Protein AF-A0A7V7AS05-F1 (afdb_monomer_lite)

Foldseek 3Di:
DDPPPPVVPPPPDDDPPPPPPPPVPVPPPCPVVLVVLLVVLVVVCVVPPDPPPCLVVVLVSLLVSLLVSCVVVPPPDDPVNSVVSSLVSSCVVSVDPPCPVVVVPPD

Sequence (107 aa):
MSLMRRLEREQAVSAPTPDIKLVREQVDPYQDLKTRVHRKLIAELEKNPLPSTDDEEFEERVRSLTEEFLNRDTEYLPRTEKQKIIEDMVNEVVGFGPITPLINDDT

Secondary structure (DSSP, 8-state):
--TTSSTTSS-SS---------------TTHHHHHHHHHHHHHHHHHSPPPTT-HHHHHHHHHHHHHHHHHHH-SS--HHHHHHHHHHHHHHHH---TTHHHHS---

Radius of gyration: 24.73 Å; chains: 1; bounding box: 44×81×33 Å

pLDDT: mean 71.42, std 14.62, range [46.22, 89.88]

Structure (mmCIF, N/CA/C/O backbone):
data_AF-A0A7V7AS05-F1
#
_entry.id   AF-A0A7V7AS05-F1
#
loop_
_atom_site.group_PDB
_atom_site.id
_atom_site.type_symbol
_atom_site.label_atom_id
_atom_site.label_alt_id
_atom_site.label_comp_id
_atom_site.label_asym_id
_atom_site.label_entity_id
_atom_site.label_seq_id
_atom_site.pdbx_PDB_ins_code
_atom_site.Cartn_x
_atom_site.Cartn_y
_atom_site.Cartn_z
_atom_site.occupancy
_atom_site.B_iso_or_equiv
_atom_site.auth_seq_id
_atom_site.auth_comp_id
_atom_site.auth_asym_id
_atom_site.auth_atom_id
_atom_site.pdbx_PDB_model_num
ATOM 1 N N . MET A 1 1 ? 2.548 -74.067 -0.461 1.00 50.53 1 MET A N 1
ATOM 2 C CA . MET A 1 1 ? 1.727 -73.076 -1.189 1.00 50.53 1 MET A CA 1
ATOM 3 C C . MET A 1 1 ? 0.584 -72.657 -0.275 1.00 50.53 1 MET A C 1
ATOM 5 O O . MET A 1 1 ? -0.385 -73.374 -0.138 1.00 50.53 1 MET A O 1
ATOM 9 N N . SER A 1 2 ? 0.731 -71.614 0.525 1.00 47.91 2 SER A N 1
ATOM 10 C CA . SER A 1 2 ? 0.248 -70.322 0.061 1.00 47.91 2 SER A CA 1
ATOM 11 C C . SER A 1 2 ? 1.024 -69.212 0.761 1.00 47.91 2 SER A C 1
ATOM 13 O O . SER A 1 2 ? 0.725 -68.812 1.883 1.00 47.91 2 SER A O 1
ATOM 15 N N . LEU A 1 3 ? 2.038 -68.722 0.049 1.00 59.06 3 LEU A N 1
ATOM 16 C CA . LEU A 1 3 ? 2.722 -67.454 0.301 1.00 59.06 3 LEU A CA 1
ATOM 17 C C . LEU A 1 3 ? 1.815 -66.241 -0.023 1.00 59.06 3 LEU A C 1
ATOM 19 O O . LEU A 1 3 ? 2.290 -65.115 -0.026 1.00 59.06 3 LEU A O 1
ATOM 23 N N . MET A 1 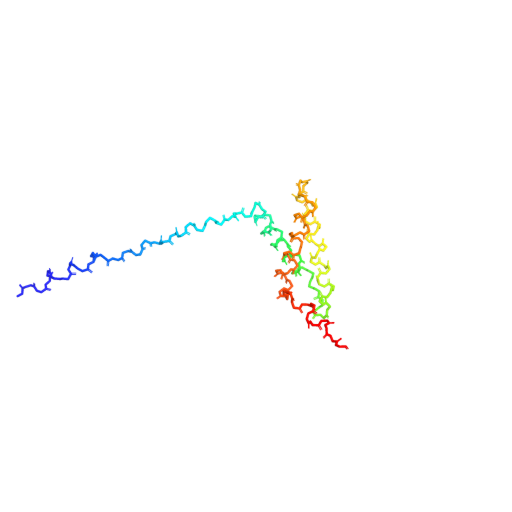4 ? 0.510 -66.447 -0.253 1.00 56.84 4 MET A N 1
ATOM 24 C CA . MET A 1 4 ? -0.474 -65.399 -0.561 1.00 56.84 4 MET A CA 1
ATOM 25 C C . MET A 1 4 ? -1.310 -64.933 0.644 1.00 56.84 4 MET A C 1
ATOM 27 O O . MET A 1 4 ? -2.327 -64.283 0.460 1.00 56.84 4 MET A O 1
ATOM 31 N N . ARG A 1 5 ? -0.928 -65.245 1.891 1.00 59.62 5 ARG A N 1
ATOM 32 C CA . ARG A 1 5 ? -1.633 -64.705 3.079 1.00 59.62 5 ARG A CA 1
ATOM 33 C C . ARG A 1 5 ? -0.767 -63.926 4.065 1.00 59.62 5 ARG A C 1
ATOM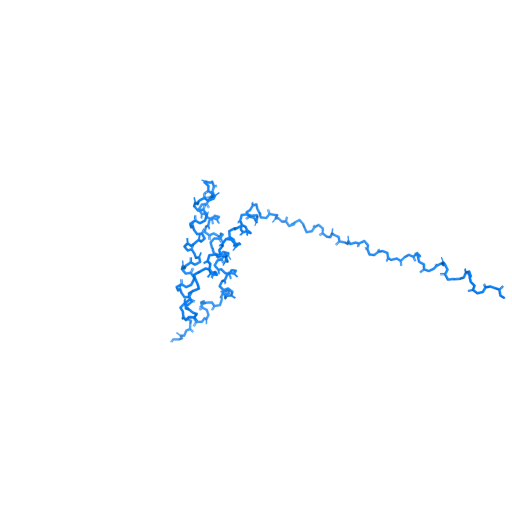 35 O O . ARG A 1 5 ? -1.228 -63.584 5.148 1.00 59.62 5 ARG A O 1
ATOM 42 N N . ARG A 1 6 ? 0.473 -63.600 3.688 1.00 57.34 6 ARG A N 1
ATOM 43 C CA . ARG A 1 6 ? 1.336 -62.691 4.466 1.00 57.34 6 ARG A CA 1
ATOM 44 C C . ARG A 1 6 ? 1.435 -61.275 3.900 1.00 57.34 6 ARG A C 1
ATOM 46 O O . ARG A 1 6 ? 1.975 -60.420 4.582 1.00 57.34 6 ARG A O 1
ATOM 53 N N . LEU A 1 7 ? 0.874 -61.024 2.717 1.00 55.66 7 LEU A N 1
ATOM 54 C CA . LEU A 1 7 ? 0.914 -59.720 2.045 1.00 55.66 7 LEU A CA 1
ATOM 55 C C . LEU A 1 7 ? -0.305 -58.824 2.326 1.00 55.66 7 LEU A C 1
ATOM 57 O O . LEU A 1 7 ? -0.343 -57.696 1.861 1.00 55.66 7 LEU A O 1
ATOM 61 N N . GLU A 1 8 ? -1.269 -59.281 3.129 1.00 52.62 8 GLU A N 1
ATOM 62 C CA . GLU A 1 8 ? -2.441 -58.474 3.514 1.00 52.62 8 GLU A CA 1
ATOM 63 C C . GLU A 1 8 ? -2.365 -57.931 4.952 1.00 52.62 8 GLU A C 1
ATOM 65 O O . GLU A 1 8 ? -3.336 -57.371 5.452 1.00 52.62 8 GLU A O 1
ATOM 70 N N . ARG A 1 9 ? -1.225 -58.079 5.650 1.00 53.53 9 ARG A N 1
ATOM 71 C CA . ARG A 1 9 ? -1.085 -57.635 7.053 1.00 53.53 9 ARG A CA 1
ATOM 72 C C . ARG A 1 9 ? -0.105 -56.481 7.292 1.00 53.53 9 ARG A C 1
ATOM 74 O O . ARG A 1 9 ? 0.134 -56.144 8.444 1.00 53.53 9 ARG A O 1
ATOM 81 N N . GLU A 1 10 ? 0.385 -55.835 6.235 1.00 52.38 10 GLU A N 1
ATOM 82 C CA . GLU A 1 10 ? 1.262 -54.648 6.310 1.00 52.38 10 GLU A CA 1
ATOM 83 C C . GLU A 1 10 ? 0.657 -53.403 5.630 1.00 52.38 10 GLU A C 1
ATOM 85 O O . GLU A 1 10 ? 1.365 -52.576 5.070 1.00 52.38 10 GLU A O 1
ATOM 90 N N . GLN A 1 11 ? -0.666 -53.234 5.688 1.00 48.91 11 GLN A N 1
ATOM 91 C CA . GLN A 1 11 ? -1.307 -51.936 5.403 1.00 48.91 11 GLN A CA 1
ATOM 92 C C . GLN A 1 11 ? -2.169 -51.428 6.564 1.00 48.91 11 GLN A C 1
ATOM 94 O O . GLN A 1 11 ? -3.053 -50.593 6.396 1.00 48.91 11 GLN A O 1
ATOM 99 N N . ALA A 1 12 ? -1.873 -51.895 7.775 1.00 54.41 12 ALA A N 1
ATOM 100 C CA . ALA A 1 12 ? -2.106 -51.077 8.951 1.00 54.41 12 ALA A CA 1
ATOM 101 C C . ALA A 1 12 ? -0.832 -50.257 9.195 1.00 54.41 12 ALA A C 1
ATOM 103 O O . ALA A 1 12 ? 0.262 -50.810 9.145 1.00 54.41 12 ALA A O 1
ATOM 104 N N . VAL A 1 13 ? -1.011 -48.980 9.536 1.00 58.91 13 VAL A N 1
ATOM 105 C CA . VAL A 1 13 ? 0.003 -48.018 10.005 1.00 58.91 13 VAL A CA 1
ATOM 106 C C . VAL A 1 13 ? 0.699 -47.181 8.918 1.00 58.91 13 VAL A C 1
ATOM 108 O O . VAL A 1 13 ? 1.816 -47.459 8.503 1.00 58.91 13 VAL A O 1
ATOM 111 N N . SER A 1 14 ? 0.028 -46.097 8.515 1.00 53.91 14 SER A N 1
ATOM 112 C CA . SER A 1 14 ? 0.577 -44.730 8.379 1.00 53.91 14 SER A CA 1
ATOM 113 C C . SER A 1 14 ? -0.273 -43.943 7.378 1.00 53.91 14 SER A C 1
ATOM 115 O O . SER A 1 14 ? 0.128 -43.679 6.247 1.00 53.91 14 SER A O 1
ATOM 117 N N . ALA A 1 15 ? -1.489 -43.576 7.785 1.00 54.72 15 ALA A N 1
ATOM 118 C CA . ALA A 1 15 ? -2.053 -42.353 7.241 1.00 54.72 15 ALA A CA 1
ATOM 119 C C . ALA A 1 15 ? -1.348 -41.221 7.999 1.00 54.72 15 ALA A C 1
ATOM 121 O O . ALA A 1 15 ? -1.485 -41.173 9.226 1.00 54.72 15 ALA A O 1
ATOM 122 N N . PRO A 1 16 ? -0.584 -40.331 7.342 1.00 51.25 16 PRO A N 1
ATOM 123 C CA . PRO A 1 16 ? -0.269 -39.069 7.968 1.00 51.25 16 PRO A CA 1
ATOM 124 C C . PRO A 1 16 ? -1.614 -38.358 8.096 1.00 51.25 16 PRO A C 1
ATOM 126 O O . PRO A 1 16 ? -2.177 -37.880 7.114 1.00 51.25 16 PRO A O 1
ATOM 129 N N . THR A 1 17 ? -2.178 -38.338 9.303 1.00 59.66 17 THR A N 1
ATOM 130 C CA . THR A 1 17 ? -3.073 -37.247 9.677 1.00 59.66 17 THR A CA 1
ATOM 131 C C . THR A 1 17 ? -2.338 -35.977 9.273 1.00 59.66 17 THR A C 1
ATOM 133 O O . THR A 1 17 ? -1.219 -35.788 9.763 1.00 59.66 17 THR A O 1
ATOM 136 N N . PRO A 1 18 ? -2.873 -35.149 8.358 1.00 55.00 18 PRO A N 1
ATOM 137 C CA . PRO A 1 18 ? -2.317 -33.830 8.183 1.00 55.00 18 PRO A CA 1
ATOM 138 C C . PRO A 1 18 ? -2.479 -33.180 9.549 1.00 55.00 18 PRO A C 1
ATOM 140 O O . PRO A 1 18 ? -3.590 -32.938 10.021 1.00 55.00 18 PRO A O 1
ATOM 143 N N . ASP A 1 19 ? -1.347 -33.032 10.222 1.00 50.34 19 ASP A N 1
ATOM 144 C CA . ASP A 1 19 ? -1.158 -32.199 11.386 1.00 50.34 19 ASP A CA 1
ATOM 145 C C . ASP A 1 19 ? -1.450 -30.785 10.882 1.00 50.34 19 ASP A C 1
ATOM 147 O O . ASP A 1 19 ? -0.557 -30.027 10.502 1.00 50.34 19 ASP A O 1
ATOM 151 N N . ILE A 1 20 ? -2.743 -30.464 10.747 1.00 52.91 20 ILE A N 1
ATOM 152 C CA . ILE A 1 20 ? -3.220 -29.099 10.636 1.00 52.91 20 ILE A CA 1
ATOM 153 C C . ILE A 1 20 ? -2.947 -28.548 12.023 1.00 52.91 20 ILE A C 1
ATOM 155 O O . ILE A 1 20 ? -3.821 -28.477 12.888 1.00 52.91 20 ILE A O 1
ATOM 159 N N . LYS A 1 21 ? -1.675 -28.205 12.242 1.00 51.22 21 LYS A N 1
ATOM 160 C CA . LYS A 1 21 ? -1.280 -27.191 13.190 1.00 51.22 21 LYS A CA 1
ATOM 161 C C . LYS A 1 21 ? -2.195 -26.036 12.856 1.00 51.22 21 LYS A C 1
ATOM 163 O O . LYS A 1 21 ? -2.015 -25.367 11.843 1.00 51.22 21 LYS A O 1
ATOM 168 N N . LEU A 1 22 ? -3.223 -25.882 13.681 1.00 53.16 22 LEU A N 1
ATO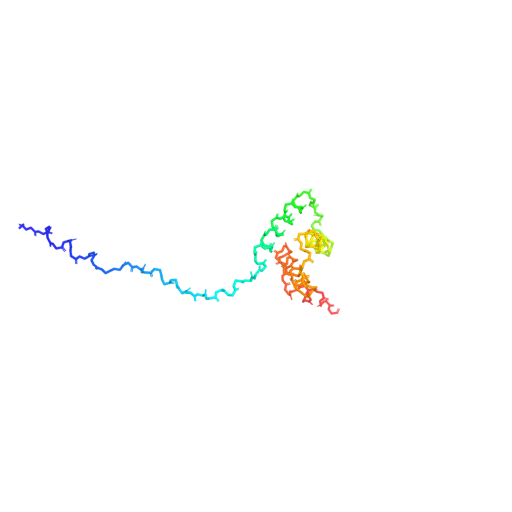M 169 C CA . LEU A 1 22 ? -3.995 -24.669 13.824 1.00 53.16 22 LEU A CA 1
ATOM 170 C C . LEU A 1 22 ? -2.986 -23.605 14.251 1.00 53.16 22 LEU A C 1
ATOM 172 O O . LEU A 1 22 ? -2.894 -23.236 15.421 1.00 53.16 22 LEU A O 1
ATOM 176 N N . VAL A 1 23 ? -2.186 -23.142 13.289 1.00 55.22 23 VAL A N 1
ATOM 177 C CA . VAL A 1 23 ? -1.713 -21.778 13.264 1.00 55.22 23 VAL A CA 1
ATOM 178 C C . VAL A 1 23 ? -3.019 -21.025 13.375 1.00 55.22 23 VAL A C 1
ATOM 180 O O . VAL A 1 23 ? -3.834 -21.007 12.455 1.00 55.22 23 VAL A O 1
ATOM 183 N N . ARG A 1 24 ? -3.299 -20.531 14.579 1.00 52.06 24 ARG A N 1
ATOM 184 C CA . ARG A 1 24 ? -4.239 -19.439 14.757 1.00 52.06 24 ARG A CA 1
ATOM 185 C C . ARG A 1 24 ? -3.584 -18.281 14.030 1.00 52.06 24 ARG A C 1
ATOM 187 O O . ARG A 1 24 ? -2.918 -17.455 14.643 1.00 52.06 24 ARG A O 1
ATOM 194 N N . GLU A 1 25 ? -3.663 -18.333 12.709 1.00 54.16 25 GLU A N 1
ATOM 195 C CA . GLU A 1 25 ? -3.391 -17.230 11.831 1.00 54.16 25 GLU A CA 1
ATOM 196 C C . GLU A 1 25 ? -4.353 -16.185 12.362 1.00 54.16 25 GLU A C 1
ATOM 198 O O . GLU A 1 25 ? -5.571 -16.385 12.377 1.00 54.16 25 GLU A O 1
ATOM 203 N N . GLN A 1 26 ? -3.800 -15.168 13.018 1.00 57.47 26 GLN A N 1
ATOM 204 C CA . GLN A 1 26 ? -4.553 -13.962 13.274 1.00 57.47 26 GLN A CA 1
ATOM 205 C C . GLN A 1 26 ? -4.937 -13.496 11.879 1.00 57.47 26 GLN A C 1
ATOM 207 O O . GLN A 1 26 ? -4.108 -12.925 11.179 1.00 57.47 26 GLN A O 1
ATOM 212 N N . VAL A 1 27 ? -6.126 -13.900 11.430 1.00 62.28 27 VAL A N 1
ATOM 213 C CA . VAL A 1 27 ? -6.638 -13.552 10.115 1.00 62.28 27 VAL A CA 1
ATOM 214 C C . VAL A 1 27 ? -6.703 -12.039 10.143 1.00 62.28 27 VAL A C 1
ATOM 216 O O . VAL A 1 27 ? -7.516 -11.475 10.878 1.00 62.28 27 VAL A O 1
ATOM 219 N N . ASP A 1 28 ? -5.765 -11.398 9.446 1.00 69.75 28 ASP A N 1
ATOM 220 C CA . ASP A 1 28 ? -5.768 -9.955 9.273 1.00 69.75 28 ASP A CA 1
ATOM 221 C C . ASP A 1 28 ? -7.165 -9.616 8.730 1.00 69.75 28 ASP A C 1
ATOM 223 O O . ASP A 1 28 ? -7.539 -10.122 7.666 1.00 69.75 28 ASP A O 1
ATOM 227 N N . PRO A 1 29 ? -7.989 -8.835 9.454 1.00 76.94 29 PRO A N 1
ATOM 228 C CA . PRO A 1 29 ? -9.357 -8.548 9.030 1.00 76.94 29 PRO A CA 1
ATOM 229 C C . PRO A 1 29 ? -9.401 -7.830 7.673 1.00 76.94 29 PRO A C 1
ATOM 231 O O . PRO A 1 29 ? -10.453 -7.773 7.037 1.00 76.94 29 PRO A O 1
ATOM 234 N N . TYR A 1 30 ? -8.262 -7.309 7.210 1.00 80.94 30 TYR A N 1
ATOM 235 C CA . TYR A 1 30 ? -8.100 -6.657 5.922 1.00 80.94 30 TYR A CA 1
ATOM 236 C C . TYR A 1 30 ? -7.424 -7.543 4.872 1.00 80.94 30 TYR A C 1
ATOM 238 O O . TYR A 1 30 ? -7.156 -7.054 3.778 1.00 80.94 30 TYR A O 1
ATOM 246 N N . GLN A 1 31 ? -7.169 -8.830 5.127 1.00 81.75 31 GLN A N 1
ATOM 247 C CA . GLN A 1 31 ? -6.475 -9.692 4.161 1.00 81.75 31 GLN A CA 1
ATOM 248 C C . GLN A 1 31 ? -7.245 -9.825 2.836 1.00 81.75 31 GLN A C 1
ATOM 250 O O . GLN A 1 31 ? -6.668 -9.724 1.750 1.00 81.75 31 GLN A O 1
ATOM 255 N N . ASP A 1 32 ? -8.571 -9.956 2.913 1.00 83.88 32 ASP A N 1
ATOM 256 C CA . ASP A 1 32 ? -9.441 -9.972 1.734 1.00 83.88 32 ASP A CA 1
ATOM 257 C C . ASP A 1 32 ? -9.397 -8.639 0.978 1.00 83.88 32 ASP A C 1
ATOM 259 O O . ASP A 1 32 ? -9.427 -8.606 -0.255 1.00 83.88 32 ASP A O 1
ATOM 263 N N . LEU A 1 33 ? -9.326 -7.524 1.711 1.00 85.00 33 LEU A N 1
ATOM 264 C CA . LEU A 1 33 ? -9.207 -6.192 1.128 1.00 85.00 33 LEU A CA 1
ATOM 265 C C . LEU A 1 33 ? -7.861 -6.037 0.416 1.00 85.00 33 LEU A C 1
ATOM 267 O O . LEU A 1 33 ? -7.855 -5.678 -0.759 1.00 85.00 33 LEU A O 1
ATOM 271 N N . LYS A 1 34 ? -6.756 -6.374 1.089 1.00 84.19 34 LYS A N 1
ATOM 272 C CA . LYS A 1 34 ? -5.397 -6.376 0.532 1.00 84.19 34 LYS A CA 1
ATOM 273 C C . LYS A 1 34 ? -5.341 -7.199 -0.748 1.00 84.19 34 LYS A C 1
ATOM 275 O O . LYS A 1 34 ? -4.931 -6.688 -1.779 1.00 84.19 34 LYS A O 1
ATOM 280 N N . THR A 1 35 ? -5.888 -8.415 -0.735 1.00 85.81 35 THR A N 1
ATOM 281 C CA . THR A 1 35 ? -5.924 -9.292 -1.916 1.00 85.81 35 THR A CA 1
ATOM 282 C C . THR A 1 35 ? -6.683 -8.663 -3.089 1.00 85.81 35 THR A C 1
ATOM 284 O O . THR A 1 35 ? -6.249 -8.750 -4.240 1.00 85.81 35 THR A O 1
ATOM 287 N N . ARG A 1 36 ? -7.832 -8.022 -2.832 1.00 87.38 36 ARG A N 1
ATOM 288 C CA . ARG A 1 36 ? -8.599 -7.336 -3.887 1.00 87.38 36 ARG A CA 1
ATOM 289 C C . ARG A 1 36 ? -7.856 -6.122 -4.435 1.00 87.38 36 ARG A C 1
ATOM 291 O O . ARG A 1 36 ? -7.834 -5.940 -5.650 1.00 87.38 36 ARG A O 1
ATOM 298 N N . VAL A 1 37 ? -7.276 -5.311 -3.554 1.00 87.19 37 VAL A N 1
ATOM 299 C CA . VAL A 1 37 ? -6.502 -4.119 -3.917 1.00 87.19 37 VAL A CA 1
ATOM 300 C C . VAL A 1 37 ? -5.279 -4.524 -4.735 1.00 87.19 37 VAL A C 1
ATOM 302 O O . VAL A 1 37 ? -5.117 -4.021 -5.839 1.00 87.19 37 VAL A O 1
ATOM 305 N N . HIS A 1 38 ? -4.515 -5.513 -4.277 1.00 84.81 38 HIS A N 1
ATOM 306 C CA . HIS A 1 38 ? -3.346 -6.060 -4.961 1.00 84.81 38 HIS A CA 1
ATOM 307 C C . HIS A 1 38 ? -3.667 -6.510 -6.396 1.00 84.81 38 HIS A C 1
ATOM 309 O O . HIS A 1 38 ? -3.018 -6.091 -7.351 1.00 84.81 38 HIS A O 1
ATOM 315 N N . ARG A 1 39 ? -4.741 -7.294 -6.585 1.00 87.62 39 ARG A N 1
ATOM 316 C CA . ARG A 1 39 ? -5.178 -7.731 -7.926 1.00 87.62 39 ARG A CA 1
ATOM 317 C C . ARG A 1 39 ? -5.551 -6.566 -8.840 1.00 87.62 39 ARG A C 1
ATOM 319 O O . ARG A 1 39 ? -5.221 -6.597 -10.022 1.00 87.62 39 ARG A O 1
ATOM 326 N N . LYS A 1 40 ? -6.256 -5.559 -8.313 1.00 87.31 40 LYS A N 1
ATOM 327 C CA . LYS A 1 40 ? -6.591 -4.347 -9.078 1.00 87.31 40 LYS A CA 1
ATOM 328 C C . LYS A 1 40 ? -5.331 -3.574 -9.452 1.00 87.31 40 LYS A C 1
ATOM 330 O O . LYS A 1 40 ? -5.243 -3.067 -10.563 1.00 87.31 40 LYS A O 1
ATOM 335 N N . LEU A 1 41 ? -4.370 -3.510 -8.539 1.00 86.81 41 LEU A N 1
ATOM 336 C CA . LEU A 1 41 ? -3.138 -2.764 -8.716 1.00 86.81 41 LEU A CA 1
ATOM 337 C C . LEU A 1 41 ? -2.269 -3.374 -9.815 1.00 86.81 41 LEU A C 1
ATOM 339 O O . LEU A 1 41 ? -1.912 -2.660 -10.746 1.00 86.81 41 LEU A O 1
ATOM 343 N N . ILE A 1 42 ? -2.045 -4.692 -9.788 1.00 84.38 42 ILE A N 1
ATOM 344 C CA . ILE A 1 42 ? -1.351 -5.404 -10.875 1.00 84.38 42 ILE A CA 1
ATOM 345 C C . ILE A 1 42 ? -2.043 -5.148 -12.218 1.00 84.38 42 ILE A C 1
ATOM 347 O O . ILE A 1 42 ? -1.388 -4.773 -13.185 1.00 84.38 42 ILE A O 1
ATOM 351 N N . ALA A 1 43 ? -3.372 -5.275 -12.270 1.00 87.06 43 ALA A N 1
ATOM 352 C CA . ALA A 1 43 ? -4.122 -5.065 -13.505 1.00 87.06 43 ALA A CA 1
ATOM 353 C C . ALA A 1 43 ? -4.022 -3.626 -14.048 1.00 87.06 43 ALA A C 1
ATOM 355 O O . ALA A 1 43 ? -4.124 -3.427 -15.257 1.00 87.06 43 ALA A O 1
ATOM 356 N N . GLU A 1 44 ? -3.858 -2.613 -13.192 1.00 85.50 44 GLU A N 1
ATOM 357 C CA . GLU A 1 44 ? -3.638 -1.229 -13.634 1.00 85.50 44 GLU A CA 1
ATOM 358 C C . GLU A 1 44 ? -2.194 -0.966 -14.068 1.00 85.50 44 GLU A C 1
ATOM 360 O O . GLU A 1 44 ? -1.978 -0.245 -15.046 1.00 85.50 44 GLU A O 1
ATOM 365 N N . LEU A 1 45 ? -1.215 -1.576 -13.398 1.00 81.69 45 LEU A N 1
ATOM 366 C CA . LEU A 1 45 ? 0.191 -1.494 -13.798 1.00 81.69 45 LEU A CA 1
ATOM 367 C C . LEU A 1 45 ? 0.446 -2.180 -15.143 1.00 81.69 45 LEU A C 1
ATOM 369 O O . LEU A 1 45 ? 1.180 -1.645 -15.967 1.00 81.69 45 LEU A O 1
ATOM 373 N N . GLU A 1 46 ? -0.208 -3.312 -15.414 1.00 79.06 46 GLU A N 1
ATOM 374 C CA . GLU A 1 46 ? -0.131 -3.984 -16.719 1.00 79.06 46 GLU A CA 1
ATOM 375 C C . GLU A 1 46 ? -0.674 -3.113 -17.864 1.00 79.06 46 GLU A C 1
ATOM 377 O O . GLU A 1 46 ? -0.177 -3.181 -18.988 1.00 79.06 46 GLU A O 1
ATOM 382 N N . LYS A 1 47 ? -1.692 -2.281 -17.600 1.00 83.06 47 LYS A N 1
ATOM 383 C CA . LYS A 1 47 ? -2.282 -1.379 -18.607 1.00 83.06 47 LYS A CA 1
ATOM 384 C C . LYS A 1 47 ? -1.414 -0.160 -18.891 1.00 83.06 47 LYS A C 1
ATOM 386 O O . LYS A 1 47 ? -1.443 0.347 -20.009 1.00 83.06 47 LYS A O 1
ATOM 391 N N . ASN A 1 48 ? -0.698 0.327 -17.882 1.00 75.62 48 ASN A N 1
ATOM 392 C CA . ASN A 1 48 ? 0.167 1.497 -17.976 1.00 75.62 48 ASN A CA 1
ATOM 393 C C . ASN A 1 48 ? 1.571 1.130 -17.482 1.00 75.62 48 ASN A C 1
ATOM 395 O O . ASN A 1 48 ? 1.939 1.520 -16.370 1.00 75.62 48 ASN A O 1
ATOM 399 N N . PRO A 1 49 ? 2.345 0.374 -18.280 1.00 68.19 49 PRO A N 1
ATOM 400 C CA . PRO A 1 49 ? 3.714 0.048 -17.923 1.00 68.19 49 PRO A CA 1
ATOM 401 C C . PRO A 1 49 ? 4.537 1.337 -17.880 1.00 68.19 49 PRO A C 1
ATOM 403 O O . PRO A 1 49 ? 4.624 2.069 -18.869 1.00 68.19 49 PRO A O 1
ATOM 406 N N . LEU A 1 50 ? 5.116 1.621 -16.717 1.00 67.38 50 LEU A N 1
ATOM 407 C CA . LEU A 1 50 ? 6.079 2.702 -16.549 1.00 67.38 50 LEU A CA 1
ATOM 408 C C . LEU A 1 50 ? 7.438 2.288 -17.138 1.00 67.38 50 LEU A C 1
ATOM 410 O O . LEU A 1 50 ? 7.746 1.092 -17.197 1.00 67.38 50 LEU A O 1
ATOM 414 N N . PRO A 1 51 ? 8.254 3.251 -17.598 1.00 62.03 51 PRO A N 1
ATOM 415 C CA . PRO A 1 51 ? 9.628 2.968 -17.980 1.00 62.03 51 PRO A CA 1
ATOM 416 C C . PRO A 1 51 ? 10.382 2.414 -16.766 1.00 62.03 51 PRO A C 1
ATOM 418 O O . PRO A 1 51 ? 10.383 3.005 -15.693 1.00 62.03 51 PRO A O 1
ATOM 421 N N . SER A 1 52 ? 11.042 1.271 -16.940 1.00 61.03 52 SER A N 1
ATOM 422 C CA . SER A 1 52 ? 11.755 0.522 -15.895 1.00 61.03 52 SER A CA 1
ATOM 423 C C . SER A 1 52 ? 13.057 1.191 -15.419 1.00 61.03 52 SER A C 1
ATOM 425 O O . SER A 1 52 ? 14.023 0.503 -15.107 1.00 61.03 52 SER A O 1
ATOM 427 N N . THR A 1 53 ? 13.139 2.519 -15.488 1.00 59.72 53 THR A N 1
ATOM 428 C CA . THR A 1 53 ? 14.329 3.316 -15.149 1.00 59.72 53 THR A CA 1
ATOM 429 C C . THR A 1 53 ? 14.075 4.256 -13.969 1.00 59.72 53 THR A C 1
ATOM 431 O O . THR A 1 53 ? 15.042 4.661 -13.335 1.00 59.72 53 THR A O 1
ATOM 434 N N . ASP A 1 54 ? 12.809 4.534 -13.632 1.00 69.88 54 ASP A N 1
ATOM 435 C CA . ASP A 1 54 ? 12.425 5.421 -12.529 1.00 69.88 54 ASP A CA 1
ATOM 436 C C . ASP A 1 54 ? 11.663 4.640 -11.445 1.00 69.88 54 ASP A C 1
ATOM 438 O O . ASP A 1 54 ? 10.430 4.616 -11.402 1.00 69.88 54 ASP A O 1
ATOM 442 N N . ASP A 1 55 ? 12.417 3.983 -10.559 1.00 72.12 55 ASP A N 1
ATOM 443 C CA . ASP A 1 55 ? 11.863 3.215 -9.433 1.00 72.12 55 ASP A CA 1
ATOM 444 C C . ASP A 1 55 ? 11.057 4.115 -8.475 1.00 72.12 55 ASP A C 1
ATOM 446 O O . ASP A 1 55 ? 10.006 3.712 -7.979 1.00 72.12 55 ASP A O 1
ATOM 450 N N . GLU A 1 56 ? 11.487 5.367 -8.287 1.00 76.88 56 GLU A N 1
ATOM 451 C CA . GLU A 1 56 ? 10.778 6.375 -7.482 1.00 76.88 56 GLU A CA 1
ATOM 452 C C . GLU A 1 56 ? 9.394 6.711 -8.069 1.00 76.88 56 GLU A C 1
ATOM 454 O O . GLU A 1 56 ? 8.392 6.733 -7.351 1.00 76.88 56 GLU A O 1
ATOM 459 N N . GLU A 1 57 ? 9.306 6.905 -9.391 1.00 77.88 57 GLU A N 1
ATOM 460 C CA . GLU A 1 57 ? 8.038 7.194 -10.073 1.00 77.88 57 GLU A CA 1
ATOM 461 C C . GLU A 1 57 ? 7.102 5.973 -10.036 1.00 77.88 57 GLU A C 1
ATOM 463 O O . GLU A 1 57 ? 5.882 6.106 -9.878 1.00 77.88 57 GLU A O 1
ATOM 468 N N . PHE A 1 58 ? 7.667 4.764 -10.114 1.00 80.44 58 PHE A N 1
ATOM 469 C CA . PHE A 1 58 ? 6.923 3.519 -9.953 1.00 80.44 58 PHE A CA 1
ATOM 470 C C . PHE A 1 58 ? 6.360 3.359 -8.534 1.00 80.44 58 PHE A C 1
ATOM 472 O O . PHE A 1 58 ? 5.163 3.090 -8.381 1.00 80.44 58 PHE A O 1
ATOM 479 N N . GLU A 1 59 ? 7.165 3.596 -7.497 1.00 82.31 59 GLU A N 1
ATOM 480 C CA . GLU A 1 59 ? 6.715 3.580 -6.102 1.00 82.31 59 GLU A CA 1
ATOM 481 C C . GLU A 1 59 ? 5.599 4.603 -5.841 1.00 82.31 59 GLU A C 1
ATOM 483 O O . GLU A 1 59 ? 4.554 4.263 -5.266 1.00 82.31 59 GLU A O 1
ATOM 488 N N . GLU A 1 60 ? 5.773 5.850 -6.291 1.00 84.62 60 GLU A N 1
ATOM 489 C CA . GLU A 1 60 ? 4.756 6.898 -6.157 1.00 84.62 60 GLU A CA 1
ATOM 490 C C . GLU A 1 60 ? 3.458 6.534 -6.883 1.00 84.62 60 GLU A C 1
ATOM 492 O O . GLU A 1 60 ? 2.351 6.778 -6.375 1.00 84.62 60 GLU A O 1
ATOM 497 N N . ARG A 1 61 ? 3.565 5.899 -8.054 1.00 85.44 61 ARG A N 1
ATOM 498 C CA . ARG A 1 61 ? 2.402 5.443 -8.812 1.00 85.44 61 ARG A CA 1
ATOM 499 C C . ARG A 1 61 ? 1.638 4.349 -8.077 1.00 85.44 61 ARG A C 1
ATOM 501 O O . ARG A 1 61 ? 0.414 4.452 -7.954 1.00 85.44 61 ARG A O 1
ATOM 508 N N . VAL A 1 62 ? 2.334 3.331 -7.571 1.00 86.25 62 VAL A N 1
ATOM 509 C CA . VAL A 1 62 ? 1.739 2.237 -6.782 1.00 86.25 62 VAL A CA 1
ATOM 510 C C . VAL A 1 62 ? 1.055 2.793 -5.536 1.00 86.25 62 VAL A C 1
ATOM 512 O O . VAL A 1 62 ? -0.099 2.452 -5.251 1.00 86.25 62 VAL A O 1
ATOM 515 N N . ARG A 1 63 ? 1.722 3.709 -4.828 1.00 88.81 63 ARG A N 1
ATOM 516 C CA . ARG A 1 63 ? 1.179 4.395 -3.650 1.00 88.81 63 ARG A CA 1
ATOM 517 C C . ARG A 1 63 ? -0.119 5.133 -3.980 1.00 88.81 63 ARG A C 1
ATOM 519 O O . ARG A 1 63 ? -1.126 4.931 -3.300 1.00 88.81 63 ARG A O 1
ATOM 526 N N . SER A 1 64 ? -0.111 5.935 -5.044 1.00 89.62 64 SER A N 1
ATOM 527 C CA . SER A 1 64 ? -1.260 6.745 -5.471 1.00 89.62 64 SER A CA 1
ATOM 528 C C . SER A 1 64 ? -2.463 5.886 -5.871 1.00 89.62 64 SER A C 1
ATOM 530 O O . SER A 1 64 ? -3.589 6.159 -5.455 1.00 89.62 64 SER A O 1
ATOM 532 N N . LEU A 1 65 ? -2.230 4.810 -6.630 1.00 89.12 65 LEU A N 1
ATOM 533 C CA . LEU A 1 65 ? -3.280 3.865 -7.024 1.00 89.12 65 LEU A CA 1
ATOM 534 C C . LEU A 1 65 ? -3.862 3.121 -5.819 1.00 89.12 65 LEU A C 1
ATOM 536 O O . LEU A 1 65 ? -5.081 2.989 -5.699 1.00 89.12 65 LEU A O 1
ATOM 540 N N . THR A 1 66 ? -3.006 2.671 -4.897 1.00 88.75 66 THR A N 1
ATOM 541 C CA . THR A 1 66 ? -3.457 2.026 -3.656 1.00 88.75 66 THR A CA 1
ATOM 542 C C . THR A 1 66 ? -4.335 2.970 -2.845 1.00 88.75 66 THR A C 1
ATOM 544 O O . THR A 1 66 ? -5.402 2.583 -2.367 1.00 88.75 66 THR A O 1
ATOM 547 N N . GLU A 1 67 ? -3.915 4.227 -2.710 1.00 89.88 67 GLU A N 1
ATOM 548 C CA . GLU A 1 67 ? -4.672 5.240 -1.993 1.00 89.88 67 GLU A CA 1
ATOM 549 C C . GLU A 1 67 ? -6.041 5.508 -2.635 1.00 89.88 67 GLU A C 1
ATOM 551 O O . GLU A 1 67 ? -7.041 5.586 -1.914 1.00 89.88 67 GLU A O 1
ATOM 556 N N . GLU A 1 68 ? -6.109 5.603 -3.963 1.00 89.19 68 GLU A N 1
ATOM 557 C CA . GLU A 1 68 ? -7.366 5.762 -4.697 1.00 89.19 68 GLU A CA 1
ATOM 558 C C . GLU A 1 68 ? -8.314 4.579 -4.450 1.00 89.19 68 GLU A C 1
ATOM 560 O O . GLU A 1 68 ? -9.489 4.779 -4.125 1.00 89.19 68 GLU A O 1
ATOM 565 N N . PHE A 1 69 ? -7.807 3.345 -4.524 1.00 87.12 69 PHE A N 1
ATOM 566 C CA . PHE A 1 69 ? -8.610 2.150 -4.266 1.00 87.12 69 PHE A CA 1
ATOM 567 C C . PHE A 1 69 ? -9.119 2.084 -2.830 1.00 87.12 69 PHE A C 1
ATOM 569 O O . PHE A 1 69 ? -10.291 1.776 -2.618 1.00 87.12 69 PHE A O 1
ATOM 576 N N . LEU A 1 70 ? -8.282 2.419 -1.847 1.00 86.31 70 LEU A N 1
ATOM 577 C CA . LEU A 1 70 ? -8.695 2.444 -0.445 1.00 86.31 70 LEU A CA 1
ATOM 578 C C . LEU A 1 70 ? -9.720 3.550 -0.175 1.00 86.31 70 LEU A C 1
ATOM 580 O O . LEU A 1 70 ? -10.705 3.306 0.517 1.00 86.31 70 LEU A O 1
ATOM 584 N N . ASN A 1 71 ? -9.545 4.739 -0.756 1.00 85.56 71 ASN A N 1
ATOM 585 C CA . ASN A 1 71 ? -10.515 5.832 -0.629 1.00 85.56 71 ASN A CA 1
ATOM 586 C C . ASN A 1 71 ? -11.881 5.481 -1.233 1.00 85.56 71 ASN A C 1
ATOM 588 O O . ASN A 1 71 ? -12.904 5.950 -0.744 1.00 85.56 71 ASN A O 1
ATOM 592 N N . ARG A 1 72 ? -11.904 4.673 -2.299 1.00 81.94 72 ARG A N 1
ATOM 593 C CA . ARG A 1 72 ? -13.138 4.283 -2.987 1.00 81.94 72 ARG A CA 1
ATOM 594 C C . ARG A 1 72 ? -13.847 3.101 -2.331 1.00 81.94 72 ARG A C 1
ATOM 596 O O . ARG A 1 72 ? -15.071 3.101 -2.253 1.00 81.94 72 ARG A O 1
ATOM 603 N N . ASP A 1 73 ? -13.088 2.097 -1.899 1.00 73.06 73 ASP A N 1
ATOM 604 C CA . ASP A 1 73 ? -13.638 0.833 -1.401 1.00 73.06 73 ASP A CA 1
ATOM 605 C C . ASP A 1 73 ? -13.837 0.829 0.129 1.00 73.06 73 ASP A C 1
ATOM 607 O O . ASP A 1 73 ? -14.532 -0.050 0.641 1.00 73.06 73 ASP A O 1
ATOM 611 N N . THR A 1 74 ? -13.247 1.774 0.879 1.00 68.56 74 THR A N 1
ATOM 612 C CA . THR A 1 74 ? -13.309 1.776 2.352 1.00 68.56 74 THR A CA 1
ATOM 613 C C . THR A 1 74 ? -13.683 3.130 2.956 1.00 68.56 74 THR A C 1
ATOM 615 O O . THR A 1 74 ? -12.853 4.016 3.125 1.00 68.56 74 THR A O 1
ATOM 618 N N . GLU A 1 75 ? -14.946 3.269 3.364 1.00 65.50 75 GLU A N 1
ATOM 619 C CA . GLU A 1 75 ? -15.448 4.469 4.056 1.00 65.50 75 GLU A CA 1
ATOM 620 C C . GLU A 1 75 ? -15.093 4.480 5.564 1.00 65.50 75 GLU A C 1
ATOM 622 O O . GLU A 1 75 ? -15.101 5.528 6.204 1.00 65.50 75 GLU A O 1
ATOM 627 N N . TYR A 1 76 ? -14.714 3.323 6.132 1.00 74.12 76 TYR A N 1
ATOM 628 C CA . TYR A 1 76 ? -14.492 3.129 7.577 1.00 74.12 76 TYR A CA 1
ATOM 629 C C . TYR A 1 76 ? -13.084 2.646 7.965 1.00 74.12 76 TYR A C 1
ATOM 631 O O . TYR A 1 76 ? -12.889 2.153 9.076 1.00 74.12 76 TYR A O 1
ATOM 639 N N . LEU A 1 77 ? -12.089 2.765 7.081 1.00 81.12 77 LEU A N 1
ATOM 640 C CA . LEU A 1 77 ? -10.724 2.337 7.397 1.00 81.12 77 LEU A CA 1
ATOM 641 C C . LEU A 1 77 ? -9.984 3.418 8.214 1.00 81.12 77 LEU A C 1
ATOM 643 O O . LEU A 1 77 ? -9.884 4.563 7.762 1.00 81.12 77 LEU A O 1
ATOM 647 N N . PRO A 1 78 ? -9.429 3.096 9.400 1.00 86.69 78 PRO A N 1
ATOM 648 C CA . PRO A 1 78 ? -8.606 4.036 10.154 1.00 86.69 78 PRO A CA 1
ATOM 649 C C . PRO A 1 78 ? -7.399 4.503 9.337 1.00 86.69 78 PRO A C 1
ATOM 651 O O . PRO A 1 78 ? -6.791 3.720 8.609 1.00 86.69 78 PRO A O 1
ATOM 654 N N . ARG A 1 79 ? -6.993 5.768 9.503 1.00 84.81 79 ARG A N 1
ATOM 655 C CA . ARG A 1 79 ? -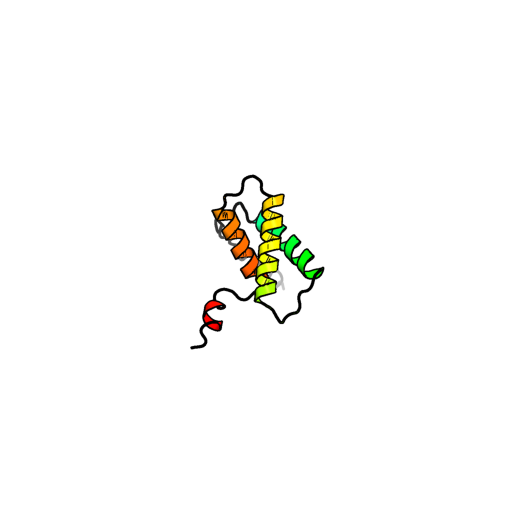5.842 6.339 8.774 1.00 84.81 79 ARG A CA 1
ATOM 656 C C . ARG A 1 79 ? -4.556 5.526 8.945 1.00 84.81 79 ARG A C 1
ATOM 658 O O . ARG A 1 79 ? -3.808 5.378 7.987 1.00 84.81 79 ARG A O 1
ATOM 665 N N . THR A 1 80 ? -4.323 4.993 10.142 1.00 85.38 80 THR A N 1
ATOM 666 C CA . THR A 1 80 ? -3.154 4.163 10.464 1.00 85.38 80 THR A CA 1
ATOM 667 C C . THR A 1 80 ? -3.160 2.840 9.703 1.00 85.38 80 THR A C 1
ATOM 669 O O . THR A 1 80 ? -2.146 2.463 9.128 1.00 85.38 80 THR A O 1
ATOM 672 N N . GLU A 1 81 ? -4.311 2.167 9.630 1.00 86.81 81 GLU A N 1
ATOM 673 C CA . GLU A 1 81 ? -4.465 0.928 8.856 1.00 86.81 81 GLU A CA 1
ATOM 674 C C . GLU A 1 81 ? -4.326 1.202 7.359 1.00 86.81 81 GLU A C 1
ATOM 676 O O . GLU A 1 81 ? -3.649 0.465 6.651 1.00 86.81 81 GLU A O 1
ATOM 681 N N . LYS A 1 82 ? -4.895 2.313 6.879 1.00 87.75 82 LYS A N 1
ATOM 682 C CA . LYS A 1 82 ? -4.758 2.739 5.485 1.00 87.75 82 LYS A CA 1
ATOM 683 C C . LYS A 1 82 ? -3.291 2.920 5.091 1.00 87.75 82 LYS A C 1
ATOM 685 O O . LYS A 1 82 ? -2.876 2.389 4.068 1.00 87.75 82 LYS A O 1
ATOM 690 N N . GLN A 1 83 ? -2.513 3.639 5.902 1.00 87.56 83 GLN A N 1
ATOM 691 C CA . GLN A 1 83 ? -1.080 3.832 5.658 1.00 87.56 83 GLN A CA 1
ATOM 692 C C . GLN A 1 83 ? -0.324 2.506 5.641 1.00 87.56 83 GLN A C 1
ATOM 694 O O . GLN A 1 83 ? 0.464 2.277 4.730 1.00 87.56 83 GLN A O 1
ATOM 699 N N . LYS A 1 84 ? -0.628 1.614 6.587 1.00 87.25 84 LYS A N 1
ATOM 700 C CA . LYS A 1 84 ? -0.013 0.291 6.655 1.00 87.25 84 LYS A CA 1
ATOM 701 C C . LYS A 1 84 ? -0.310 -0.552 5.414 1.00 87.25 84 LYS A C 1
ATOM 703 O O . LYS A 1 84 ? 0.598 -1.145 4.854 1.00 87.25 84 LYS A O 1
ATOM 708 N N . ILE A 1 85 ? -1.558 -0.561 4.938 1.00 87.19 85 ILE A N 1
ATOM 709 C CA . ILE A 1 85 ? -1.922 -1.272 3.703 1.00 87.19 85 ILE A CA 1
ATOM 710 C C . ILE A 1 85 ? -1.194 -0.672 2.498 1.00 87.19 85 ILE A C 1
ATOM 712 O O . ILE A 1 85 ? -0.710 -1.420 1.660 1.00 87.19 85 ILE A O 1
ATOM 716 N N . ILE A 1 86 ? -1.099 0.657 2.402 1.00 88.25 86 ILE A N 1
ATOM 717 C CA . ILE A 1 86 ? -0.368 1.316 1.310 1.00 88.25 86 ILE A CA 1
ATOM 718 C C . ILE A 1 86 ? 1.097 0.879 1.298 1.00 88.25 86 ILE A C 1
ATOM 720 O O . ILE A 1 86 ? 1.612 0.509 0.249 1.00 88.25 86 ILE A O 1
ATOM 724 N N . GLU A 1 87 ? 1.751 0.897 2.454 1.00 86.62 87 GLU A N 1
ATOM 725 C CA . GLU A 1 87 ? 3.147 0.492 2.591 1.00 86.62 87 GLU A CA 1
ATOM 726 C C . GLU A 1 87 ? 3.345 -0.997 2.273 1.00 86.62 87 GLU A C 1
ATOM 728 O O . GLU A 1 87 ? 4.240 -1.338 1.503 1.00 86.62 87 GLU A O 1
ATOM 733 N N . ASP A 1 88 ? 2.469 -1.876 2.770 1.00 85.50 88 ASP A N 1
ATOM 734 C CA . ASP A 1 88 ? 2.479 -3.306 2.438 1.00 85.50 88 ASP A CA 1
ATOM 735 C C . ASP A 1 88 ? 2.363 -3.522 0.911 1.00 85.50 88 ASP A C 1
ATOM 737 O O . ASP A 1 88 ? 3.132 -4.288 0.335 1.00 85.50 88 ASP A O 1
ATOM 741 N N . MET A 1 89 ? 1.450 -2.811 0.231 1.00 86.62 89 MET A N 1
ATOM 742 C CA . MET A 1 89 ? 1.249 -2.940 -1.222 1.00 86.62 89 MET A CA 1
ATOM 743 C C . MET A 1 89 ? 2.433 -2.418 -2.038 1.00 86.62 89 MET A C 1
ATOM 745 O O . MET A 1 89 ? 2.800 -3.047 -3.027 1.00 86.62 89 MET A O 1
ATOM 749 N N . VAL A 1 90 ? 3.043 -1.297 -1.639 1.00 85.12 90 VAL A N 1
ATOM 750 C CA . VAL A 1 90 ? 4.255 -0.775 -2.295 1.00 85.12 90 VAL A CA 1
ATOM 751 C C . VAL A 1 90 ? 5.380 -1.804 -2.194 1.00 85.12 90 VAL A C 1
ATOM 753 O O . VAL A 1 90 ? 5.937 -2.191 -3.217 1.00 85.12 90 VAL A O 1
ATOM 756 N N . ASN A 1 91 ? 5.638 -2.333 -0.996 1.00 82.44 91 ASN A N 1
ATOM 757 C CA . ASN A 1 91 ? 6.680 -3.340 -0.782 1.00 82.44 91 ASN A CA 1
ATOM 758 C C . ASN A 1 91 ? 6.437 -4.633 -1.582 1.00 82.44 91 ASN A C 1
ATOM 760 O O . ASN A 1 91 ? 7.371 -5.187 -2.161 1.00 82.44 91 ASN A O 1
ATOM 764 N N . GLU A 1 92 ? 5.194 -5.123 -1.631 1.00 81.62 92 GLU A N 1
ATOM 765 C CA . GLU A 1 92 ? 4.842 -6.342 -2.375 1.00 81.62 92 GLU A CA 1
ATOM 766 C C . GLU A 1 92 ? 5.006 -6.190 -3.892 1.00 81.62 92 GLU A C 1
ATOM 768 O O . GLU A 1 92 ? 5.400 -7.140 -4.567 1.00 81.62 92 GLU A O 1
ATOM 773 N N . VAL A 1 93 ? 4.667 -5.019 -4.432 1.00 78.75 93 VAL A N 1
ATOM 774 C CA . VAL A 1 93 ? 4.603 -4.779 -5.881 1.00 78.75 93 VAL A CA 1
ATOM 775 C C . VAL A 1 93 ? 5.953 -4.346 -6.445 1.00 78.75 93 VAL A C 1
ATOM 777 O O . VAL A 1 93 ? 6.302 -4.727 -7.559 1.00 78.75 93 VAL A O 1
ATOM 780 N N . VAL A 1 94 ? 6.717 -3.572 -5.677 1.00 76.06 94 VAL A N 1
ATOM 781 C CA . VAL A 1 94 ? 8.048 -3.078 -6.061 1.00 76.06 94 VAL A CA 1
ATOM 782 C C . VAL A 1 94 ? 9.112 -4.152 -5.830 1.00 76.06 94 VAL A C 1
ATOM 784 O O . VAL A 1 94 ? 10.104 -4.207 -6.547 1.00 76.06 94 VAL A O 1
ATOM 787 N N . GLY A 1 95 ? 8.908 -5.062 -4.873 1.00 68.12 95 GLY A N 1
ATOM 788 C CA . GLY A 1 95 ? 9.765 -6.237 -4.688 1.00 68.12 95 GLY A CA 1
ATOM 789 C C . GLY A 1 95 ? 11.156 -5.952 -4.101 1.00 68.12 95 GLY A C 1
ATOM 790 O O . GLY A 1 95 ? 11.859 -6.897 -3.738 1.00 68.12 95 GLY A O 1
ATOM 791 N N . PHE A 1 96 ? 11.541 -4.688 -3.922 1.00 54.62 96 PHE A N 1
ATOM 792 C CA . PHE A 1 96 ? 12.684 -4.284 -3.109 1.00 54.62 96 PHE A CA 1
ATOM 793 C C . PHE A 1 96 ? 12.164 -3.872 -1.737 1.00 54.62 96 PHE A C 1
ATOM 795 O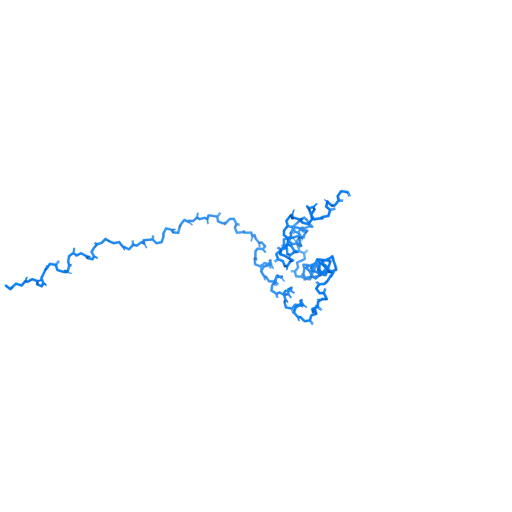 O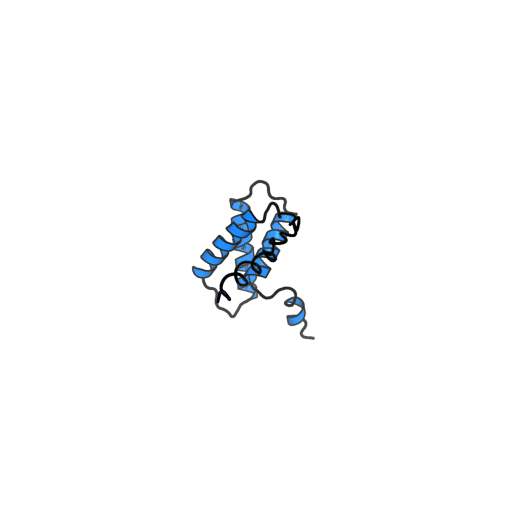 . PHE A 1 96 ? 11.658 -2.775 -1.551 1.00 54.62 96 PHE A O 1
ATOM 802 N N . GLY A 1 97 ? 12.228 -4.795 -0.778 1.00 62.81 97 GLY A N 1
ATOM 803 C CA . GLY A 1 97 ? 11.879 -4.507 0.613 1.00 62.81 97 GLY A CA 1
ATOM 804 C C . GLY A 1 97 ? 12.866 -3.517 1.276 1.00 62.81 97 GLY A C 1
ATOM 805 O O . GLY A 1 97 ? 13.445 -2.676 0.601 1.00 62.81 97 GLY A O 1
ATOM 806 N N . PRO A 1 98 ? 13.149 -3.627 2.588 1.00 54.41 98 PRO A N 1
ATOM 807 C CA . PRO A 1 98 ? 13.832 -2.616 3.429 1.00 54.41 98 PRO A CA 1
ATOM 808 C C . PRO A 1 98 ? 15.308 -2.277 3.089 1.00 54.41 98 PRO A C 1
ATOM 810 O O . PRO A 1 98 ? 16.039 -1.764 3.933 1.00 54.41 98 PRO A O 1
ATOM 813 N N . ILE A 1 99 ? 15.767 -2.566 1.874 1.00 53.31 99 ILE A N 1
ATOM 814 C CA . ILE A 1 99 ? 17.099 -2.290 1.327 1.00 53.31 99 ILE A CA 1
ATOM 815 C C . ILE A 1 99 ? 17.183 -0.968 0.553 1.00 53.31 99 ILE A C 1
ATOM 817 O O . ILE A 1 99 ? 18.296 -0.500 0.341 1.00 53.31 99 ILE A O 1
ATOM 821 N N . THR A 1 100 ? 16.072 -0.309 0.206 1.00 54.69 100 THR A N 1
ATOM 822 C CA . THR A 1 100 ? 16.090 1.050 -0.376 1.00 54.69 100 THR A CA 1
ATOM 823 C C . THR A 1 100 ? 16.937 2.051 0.438 1.00 54.69 100 THR A C 1
ATOM 825 O O . THR A 1 100 ? 17.770 2.734 -0.158 1.00 54.69 100 THR A O 1
ATOM 828 N N . PRO A 1 101 ? 16.865 2.106 1.790 1.00 56.16 101 PRO A N 1
ATOM 829 C CA . PRO A 1 101 ? 17.758 2.975 2.563 1.00 56.16 101 PRO A CA 1
ATOM 830 C C . PRO A 1 101 ? 19.224 2.510 2.586 1.00 56.16 101 PRO A C 1
ATOM 832 O O . PRO A 1 101 ? 20.087 3.311 2.912 1.00 56.16 101 PRO A O 1
ATOM 835 N N . LEU A 1 102 ? 19.518 1.246 2.255 1.00 53.34 102 LEU A N 1
ATOM 836 C CA . LEU A 1 102 ? 20.887 0.718 2.163 1.00 53.34 102 LEU A CA 1
ATOM 837 C C . LEU A 1 102 ? 21.523 0.952 0.780 1.00 53.34 102 LEU A C 1
ATOM 839 O O . LEU A 1 102 ? 22.734 0.818 0.655 1.00 53.34 102 LEU A O 1
ATOM 843 N N . ILE A 1 103 ? 20.725 1.277 -0.245 1.00 55.34 103 ILE A N 1
ATOM 844 C CA . ILE A 1 103 ? 21.193 1.625 -1.599 1.00 55.34 103 ILE A CA 1
ATOM 845 C C . ILE A 1 103 ? 21.418 3.135 -1.736 1.00 55.34 103 ILE A C 1
ATOM 847 O O . ILE A 1 103 ? 22.349 3.547 -2.414 1.00 55.34 103 ILE A O 1
ATOM 851 N N . ASN A 1 104 ? 20.612 3.952 -1.053 1.00 50.50 104 ASN A N 1
ATOM 852 C CA . ASN A 1 104 ? 20.779 5.409 -1.030 1.00 50.50 104 ASN A CA 1
ATOM 853 C C . ASN A 1 104 ? 21.847 5.895 -0.027 1.00 50.50 104 ASN A C 1
ATOM 855 O O . ASN A 1 104 ? 22.039 7.102 0.108 1.00 50.50 104 ASN A O 1
ATOM 859 N N . ASP A 1 105 ? 22.535 4.983 0.671 1.00 46.22 105 ASP A N 1
ATOM 860 C CA . ASP A 1 105 ? 23.722 5.279 1.488 1.00 46.22 105 ASP A CA 1
ATOM 861 C C . ASP A 1 105 ? 24.992 5.105 0.634 1.00 46.22 105 ASP A C 1
ATOM 863 O O . ASP A 1 105 ? 25.865 4.279 0.909 1.00 46.22 105 ASP A O 1
ATOM 867 N N . ASP A 1 106 ? 25.060 5.861 -0.463 1.00 47.72 106 ASP A N 1
ATOM 868 C CA . ASP A 1 106 ? 26.341 6.217 -1.061 1.00 47.72 106 ASP A CA 1
ATOM 869 C C . ASP A 1 106 ? 26.914 7.354 -0.198 1.00 47.72 106 ASP A C 1
ATOM 871 O O . ASP A 1 106 ? 26.329 8.433 -0.106 1.00 47.72 106 ASP A O 1
ATOM 875 N N . THR A 1 107 ? 28.032 7.065 0.469 1.00 50.88 107 THR A N 1
ATOM 876 C CA . THR A 1 107 ? 28.889 7.985 1.249 1.00 50.88 107 THR A CA 1
ATOM 877 C C . THR A 1 107 ? 28.903 9.445 0.803 1.00 50.88 107 THR A C 1
ATOM 879 O O . THR A 1 107 ? 29.078 9.679 -0.416 1.00 50.88 107 THR A O 1
#